Protein AF-A0A8C6E0X4-F1 (afdb_monomer)

Sequence (111 aa):
MEGGLLYLIPRPRTVICYICGREFGTLSLPIHEPKCLEKWKTENDRLPRAFRQPLPQKPQPLLAGQPNHAGPRQGQLMSCPNCSQTFAPDRLPVHQRSCKKNAPRISCLIP

pLDDT: mean 76.74, std 18.01, range [38.94, 96.69]

Radius of gyration: 24.63 Å; Cα contacts (8 Å, |Δi|>4): 72; chains: 1; bounding box: 59×48×53 Å

Mean predicted aligned error: 17.73 Å

InterPro domains:
  IPR026319 Zinc finger C2HC domain-containing protein 1A/B-like [PTHR13555] (12-54)
  IPR049899 Zinc finger, C2HC/C3H-type [PS52027] (13-42)
  IPR049899 Zinc finger, C2HC/C3H-type [PS52027] (76-105)

Secondary structure (DSSP, 8-state):
---------PPPPEEE-TTT--EEETTTHHHHHHHHHHHHHHHHHTS-GGGPPPPPPPPP---TT-----------PEEPTTT--EE-TTTHHHHHHH-------------

Organism: Moschus moschiferus (NCBI:txid68415)

Nearest PDB structures (foldseek):
  4w4u-assembly2_H  TM=6.397E-01  e=5.588E+00  Saccharomyces cerevisiae S288C
  4fjc-assembly1_D  TM=3.561E-01  e=3.251E+00  Saccharomyces cerevisiae S288C
  4zux-assembly1_Y  TM=3.158E-01  e=3.038E+00  Saccharomyces cerevisiae S288C
  3m99-assembly1_D  TM=3.074E-01  e=3.038E+00  Saccharomyces cerevisiae
  4zux-assembly2_i  TM=3.097E-01  e=4.262E+00  Saccharomyces cerevisiae S288C

Structure (mmCIF, N/CA/C/O backbone):
data_AF-A0A8C6E0X4-F1
#
_entry.id   AF-A0A8C6E0X4-F1
#
loop_
_atom_site.group_PDB
_atom_site.id
_atom_site.type_symbol
_atom_site.label_atom_id
_atom_site.label_alt_id
_atom_site.label_comp_id
_atom_site.label_asym_id
_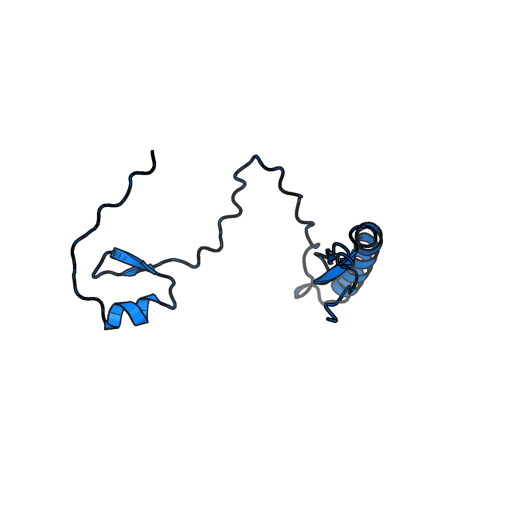atom_site.label_entity_id
_atom_site.label_seq_id
_atom_site.pdbx_PDB_ins_code
_atom_site.Cartn_x
_atom_site.Cartn_y
_atom_site.Cartn_z
_atom_site.occupancy
_atom_site.B_iso_or_equiv
_atom_site.auth_seq_id
_atom_site.auth_comp_id
_atom_site.auth_asym_id
_atom_site.auth_atom_id
_atom_site.pdbx_PDB_model_num
ATOM 1 N N . MET A 1 1 ? 24.722 28.116 -33.330 1.00 50.16 1 MET A N 1
ATOM 2 C CA . MET A 1 1 ? 23.465 27.516 -33.802 1.00 50.16 1 MET A CA 1
ATOM 3 C C . MET A 1 1 ? 23.306 26.223 -33.022 1.00 50.16 1 MET A C 1
ATOM 5 O O . MET A 1 1 ? 23.410 25.162 -33.600 1.00 50.16 1 MET A O 1
ATOM 9 N N . GLU A 1 2 ? 23.136 26.285 -31.697 1.00 48.91 2 GLU A N 1
ATOM 10 C CA . GLU A 1 2 ? 23.347 25.102 -30.842 1.00 48.91 2 GLU A CA 1
ATOM 11 C C . GLU A 1 2 ? 22.035 24.730 -30.137 1.00 48.91 2 GLU A C 1
ATOM 13 O O . GLU A 1 2 ? 21.804 25.051 -28.973 1.00 48.91 2 GLU A O 1
ATOM 18 N N . GLY A 1 3 ? 21.122 24.132 -30.906 1.00 52.09 3 GLY A N 1
ATOM 19 C CA . GLY A 1 3 ? 19.863 23.568 -30.421 1.00 52.09 3 GLY A CA 1
ATOM 20 C C . GLY A 1 3 ? 20.077 22.140 -29.924 1.00 52.09 3 GLY A C 1
ATOM 21 O O . GLY A 1 3 ? 20.607 21.300 -30.646 1.00 52.09 3 GLY A O 1
ATOM 22 N N . GLY A 1 4 ? 19.687 21.893 -28.674 1.00 59.50 4 GLY A N 1
ATOM 23 C CA . GLY A 1 4 ? 19.969 20.676 -27.925 1.00 59.50 4 GLY A CA 1
ATOM 24 C C . GLY A 1 4 ? 19.345 19.405 -28.496 1.00 59.50 4 GLY A C 1
ATOM 25 O O . GLY A 1 4 ? 18.153 19.340 -28.787 1.00 59.50 4 GLY A O 1
ATOM 26 N N . LEU A 1 5 ? 20.163 18.359 -28.546 1.00 62.38 5 LEU A N 1
ATOM 27 C CA . LEU A 1 5 ? 19.749 16.984 -28.799 1.00 62.38 5 LEU A CA 1
ATOM 28 C C . LEU A 1 5 ? 19.970 16.183 -27.513 1.00 62.38 5 LEU A C 1
ATOM 30 O O . LEU A 1 5 ? 20.853 15.337 -27.410 1.00 62.38 5 LEU A O 1
ATOM 34 N N . LEU A 1 6 ? 19.186 16.510 -26.482 1.00 64.50 6 LEU A N 1
ATOM 35 C CA . LEU A 1 6 ? 19.143 15.709 -25.263 1.00 64.50 6 LEU A CA 1
ATOM 36 C C . LEU A 1 6 ? 18.095 14.621 -25.501 1.00 64.50 6 LEU A C 1
ATOM 38 O O . LEU A 1 6 ? 16.893 14.869 -25.449 1.00 64.50 6 LEU A O 1
ATOM 42 N N . TYR A 1 7 ? 18.587 13.443 -25.866 1.00 64.25 7 TYR A N 1
ATOM 43 C CA . TYR A 1 7 ? 17.864 12.188 -26.045 1.00 64.25 7 TYR A CA 1
ATOM 44 C C . TYR A 1 7 ? 16.659 12.052 -25.089 1.00 64.25 7 TYR A C 1
ATOM 46 O O . TYR A 1 7 ? 16.813 12.001 -23.868 1.00 64.25 7 TYR A O 1
ATOM 54 N N . LEU A 1 8 ? 15.446 12.003 -25.653 1.00 71.38 8 LEU A N 1
ATOM 55 C CA . LEU A 1 8 ? 14.194 11.806 -24.920 1.00 71.38 8 LEU A CA 1
ATOM 56 C C . LEU A 1 8 ? 14.124 10.359 -24.411 1.00 71.38 8 LEU A C 1
ATOM 58 O O . LEU A 1 8 ? 13.498 9.511 -25.039 1.00 71.38 8 LEU A O 1
ATOM 62 N N . ILE A 1 9 ? 14.777 10.055 -23.288 1.00 76.69 9 ILE A N 1
ATOM 63 C CA . ILE A 1 9 ? 14.629 8.760 -22.611 1.00 76.69 9 ILE A CA 1
ATOM 64 C C . ILE A 1 9 ? 13.208 8.716 -22.042 1.00 76.69 9 ILE A C 1
ATOM 66 O O . ILE A 1 9 ? 12.910 9.472 -21.110 1.00 76.69 9 ILE A O 1
ATOM 70 N N . PRO A 1 10 ? 12.303 7.869 -22.565 1.00 75.69 10 PRO A N 1
ATOM 71 C CA . PRO A 1 10 ? 10.979 7.751 -21.987 1.00 75.69 10 PRO A CA 1
ATOM 72 C C . PRO A 1 10 ? 11.118 7.230 -20.557 1.00 75.69 10 PRO A C 1
ATOM 74 O O . PRO A 1 10 ? 11.770 6.215 -20.302 1.00 75.69 10 PRO A O 1
ATOM 77 N N . ARG A 1 11 ? 10.502 7.940 -19.609 1.00 76.69 11 ARG A N 1
ATOM 78 C CA . ARG A 1 11 ? 10.468 7.517 -18.208 1.00 76.69 11 ARG A CA 1
ATOM 79 C C . ARG A 1 11 ? 9.836 6.120 -18.135 1.00 76.69 11 ARG A C 1
ATOM 81 O O . ARG A 1 11 ? 8.774 5.917 -18.733 1.00 76.69 11 ARG A O 1
ATOM 88 N N . PRO A 1 12 ? 10.456 5.159 -17.428 1.00 77.75 12 PRO A N 1
ATOM 89 C CA . PRO A 1 12 ? 9.896 3.823 -17.299 1.00 77.75 12 PRO A CA 1
ATOM 90 C C . PRO A 1 12 ? 8.518 3.903 -16.644 1.00 77.75 12 PRO A C 1
ATOM 92 O O . PRO A 1 12 ? 8.293 4.695 -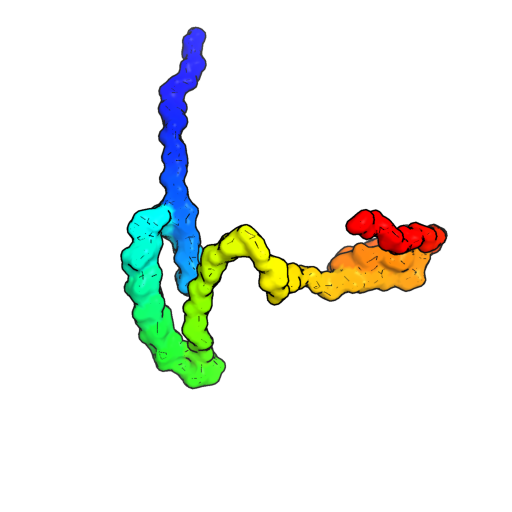15.727 1.00 77.75 12 PRO A O 1
ATOM 95 N N . ARG A 1 13 ? 7.582 3.085 -17.130 1.00 87.38 13 ARG A N 1
ATOM 96 C CA . ARG A 1 13 ? 6.229 3.020 -16.572 1.00 87.38 13 ARG A CA 1
ATOM 97 C C . ARG A 1 13 ? 6.307 2.466 -15.149 1.00 87.38 13 ARG A C 1
ATOM 99 O O . ARG A 1 13 ? 6.814 1.361 -14.939 1.00 87.38 13 ARG A O 1
ATOM 106 N N . THR A 1 14 ? 5.804 3.234 -14.190 1.00 93.00 14 THR A N 1
ATOM 107 C CA . THR A 1 14 ? 5.704 2.833 -12.785 1.00 93.00 14 THR A CA 1
ATOM 108 C C . THR A 1 14 ? 4.251 2.615 -12.379 1.00 93.00 14 THR A C 1
ATOM 110 O O . THR A 1 14 ? 3.316 3.117 -13.003 1.00 93.00 14 THR A O 1
ATOM 113 N N . VAL A 1 15 ? 4.070 1.803 -11.346 1.00 92.12 15 VAL A N 1
ATOM 114 C CA . VAL A 1 15 ? 2.796 1.424 -10.736 1.00 92.12 15 VAL A CA 1
ATOM 115 C C . VAL A 1 15 ? 2.950 1.445 -9.216 1.00 92.12 15 VAL A C 1
ATOM 117 O O . VAL A 1 15 ? 4.028 1.169 -8.686 1.00 92.12 15 VAL A O 1
ATOM 120 N N . ILE A 1 16 ? 1.876 1.782 -8.505 1.00 93.50 16 ILE A N 1
ATOM 121 C CA . ILE A 1 16 ? 1.874 1.875 -7.041 1.00 93.50 16 ILE A CA 1
ATOM 122 C C . ILE A 1 16 ? 1.456 0.536 -6.435 1.00 93.50 16 ILE A C 1
ATOM 124 O O . ILE A 1 16 ? 0.434 -0.035 -6.812 1.00 93.50 16 ILE A O 1
ATOM 128 N N . CYS A 1 17 ? 2.213 0.050 -5.453 1.00 94.06 17 CYS A N 1
ATOM 129 C CA . CYS A 1 17 ? 1.800 -1.086 -4.639 1.00 94.06 17 CYS A CA 1
ATOM 130 C C . CYS A 1 17 ? 0.609 -0.698 -3.756 1.00 94.06 17 CYS A C 1
ATOM 132 O O . CYS A 1 17 ? 0.731 0.158 -2.883 1.00 94.06 17 CYS A O 1
ATOM 134 N N . TYR A 1 18 ? -0.526 -1.373 -3.930 1.00 93.44 18 TYR A N 1
ATOM 135 C CA . TYR A 1 18 ? -1.757 -1.093 -3.181 1.00 93.44 18 TYR A CA 1
ATOM 136 C C . TYR A 1 18 ? -1.670 -1.428 -1.677 1.00 93.44 18 TYR A C 1
ATOM 138 O O . TYR A 1 18 ? -2.537 -1.023 -0.911 1.00 93.44 18 TYR A O 1
ATOM 146 N N . ILE A 1 19 ? -0.635 -2.166 -1.252 1.00 94.75 19 ILE A N 1
ATOM 147 C CA . ILE A 1 19 ? -0.422 -2.572 0.146 1.00 94.75 19 ILE A CA 1
ATOM 148 C C . ILE A 1 19 ? 0.418 -1.533 0.901 1.00 94.75 19 ILE A C 1
ATOM 150 O O . ILE A 1 19 ? 0.095 -1.191 2.033 1.00 94.75 19 ILE A O 1
ATOM 154 N N . CYS A 1 20 ? 1.511 -1.047 0.295 1.00 93.38 20 CYS A N 1
ATOM 155 C CA . CYS A 1 20 ? 2.474 -0.163 0.970 1.00 93.38 20 CYS A CA 1
ATOM 156 C C . CYS A 1 20 ? 2.619 1.238 0.359 1.00 93.38 20 CYS A C 1
ATOM 158 O O . CYS A 1 20 ? 3.401 2.032 0.872 1.00 93.38 20 CYS A O 1
ATOM 160 N N . GLY A 1 21 ? 1.925 1.541 -0.740 1.00 93.12 21 GLY A N 1
ATOM 161 C CA . GLY A 1 21 ? 1.922 2.865 -1.371 1.00 93.12 21 GLY A CA 1
ATOM 162 C C . GLY A 1 21 ? 3.211 3.252 -2.103 1.00 93.12 21 GLY A C 1
ATOM 163 O O . GLY A 1 21 ? 3.325 4.387 -2.553 1.00 93.12 21 GLY A O 1
ATOM 164 N N . ARG A 1 22 ? 4.186 2.342 -2.237 1.00 94.75 22 ARG A N 1
ATOM 165 C CA . ARG A 1 22 ? 5.459 2.610 -2.931 1.00 94.75 22 ARG A CA 1
ATOM 166 C C . ARG A 1 22 ? 5.372 2.373 -4.440 1.00 94.75 22 ARG A C 1
ATOM 168 O O . ARG A 1 22 ? 4.626 1.503 -4.890 1.00 94.75 22 ARG A O 1
ATOM 175 N N . GLU A 1 23 ? 6.178 3.120 -5.191 1.00 94.69 23 GLU A N 1
ATOM 176 C CA . GLU A 1 23 ? 6.333 3.003 -6.645 1.00 94.69 23 GLU A CA 1
ATOM 177 C C . GLU A 1 23 ? 7.260 1.849 -7.034 1.00 94.69 23 GLU A C 1
ATOM 179 O O . GLU A 1 23 ? 8.369 1.713 -6.517 1.00 94.69 23 GLU A O 1
ATOM 184 N N . PHE A 1 24 ? 6.815 1.043 -7.995 1.00 94.38 24 PHE A N 1
ATOM 185 C CA . PHE A 1 24 ? 7.583 -0.041 -8.600 1.00 94.38 24 PHE A CA 1
ATOM 186 C C . PHE A 1 24 ? 7.446 0.002 -10.119 1.00 94.38 24 PHE A C 1
ATOM 188 O O . PHE A 1 24 ? 6.475 0.529 -10.658 1.00 94.38 24 PHE A O 1
ATOM 195 N N . GLY A 1 25 ? 8.411 -0.578 -10.829 1.00 94.06 25 GLY A N 1
ATOM 196 C CA . GLY A 1 25 ? 8.254 -0.832 -12.258 1.00 94.06 25 GLY A CA 1
ATOM 197 C C . GLY A 1 25 ? 7.178 -1.891 -12.494 1.00 94.06 25 GLY A C 1
ATOM 198 O O . GLY A 1 25 ? 6.969 -2.773 -11.659 1.00 94.06 25 GLY A O 1
ATOM 199 N N . THR A 1 26 ? 6.520 -1.851 -13.653 1.00 92.00 26 THR A N 1
ATOM 200 C CA . THR A 1 26 ? 5.447 -2.807 -13.993 1.00 92.00 26 THR A CA 1
ATOM 201 C C . THR A 1 26 ? 5.890 -4.272 -13.874 1.00 92.00 26 THR A C 1
ATOM 203 O O . THR A 1 26 ? 5.096 -5.116 -13.476 1.00 92.00 26 THR A O 1
ATOM 206 N N . LEU A 1 27 ? 7.165 -4.568 -14.154 1.00 92.12 27 LEU A N 1
ATOM 207 C CA . LEU A 1 27 ? 7.736 -5.916 -14.044 1.00 92.12 27 LEU A CA 1
ATOM 208 C C . LEU A 1 27 ? 8.159 -6.296 -12.618 1.00 92.12 27 LEU A C 1
ATOM 210 O O . LEU A 1 27 ? 8.167 -7.476 -12.281 1.00 92.12 27 LEU A O 1
ATOM 214 N N . SER A 1 28 ? 8.511 -5.324 -11.770 1.00 95.00 28 SER A N 1
ATOM 215 C CA . SER A 1 28 ? 8.946 -5.604 -10.397 1.00 95.00 28 SER A CA 1
ATOM 216 C C . SER A 1 28 ? 7.786 -5.667 -9.406 1.00 95.00 28 SER A C 1
ATOM 218 O O . SER A 1 28 ? 7.891 -6.368 -8.399 1.00 95.00 28 SER A O 1
ATOM 220 N N . LEU A 1 29 ? 6.659 -5.011 -9.701 1.00 95.19 29 LEU A N 1
ATOM 221 C CA . LEU A 1 29 ? 5.454 -5.076 -8.877 1.00 95.19 29 LEU A CA 1
ATOM 222 C C . LEU A 1 29 ? 4.949 -6.513 -8.604 1.00 95.19 29 LEU A C 1
ATOM 224 O O . LEU A 1 29 ? 4.764 -6.82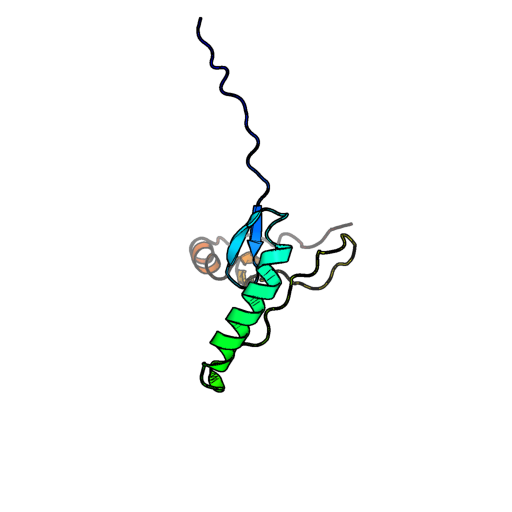0 -7.426 1.00 95.19 29 LEU A O 1
ATOM 228 N N . PRO A 1 30 ? 4.784 -7.421 -9.591 1.00 93.75 30 PRO A N 1
ATOM 229 C CA . PRO A 1 30 ? 4.267 -8.773 -9.329 1.00 93.75 30 PRO A CA 1
ATOM 230 C C . PRO A 1 30 ? 5.183 -9.618 -8.431 1.00 93.75 30 PRO A C 1
ATOM 232 O O . PRO A 1 30 ? 4.715 -10.530 -7.756 1.00 93.75 30 PRO A O 1
ATOM 235 N N . ILE A 1 31 ? 6.481 -9.303 -8.391 1.00 96.19 31 ILE A N 1
ATOM 236 C CA . ILE A 1 31 ? 7.456 -9.949 -7.499 1.00 96.19 31 ILE A CA 1
ATOM 237 C C . ILE A 1 31 ? 7.404 -9.303 -6.105 1.00 96.19 31 ILE A C 1
ATOM 239 O O . ILE A 1 31 ? 7.567 -9.966 -5.081 1.00 96.19 31 ILE A O 1
ATOM 243 N N . HIS A 1 32 ? 7.155 -7.995 -6.052 1.00 96.69 32 HIS A N 1
ATOM 244 C CA . HIS A 1 32 ? 7.051 -7.233 -4.816 1.00 96.69 32 HIS A CA 1
ATOM 245 C C . HIS A 1 32 ? 5.776 -7.545 -4.016 1.00 96.69 32 HIS A C 1
ATOM 247 O O . HIS A 1 32 ? 5.861 -7.757 -2.806 1.00 96.69 32 HIS A O 1
ATOM 253 N N . GLU A 1 33 ? 4.606 -7.559 -4.661 1.00 95.19 33 GLU A N 1
ATOM 254 C CA . GLU A 1 33 ? 3.287 -7.714 -4.027 1.00 95.19 33 G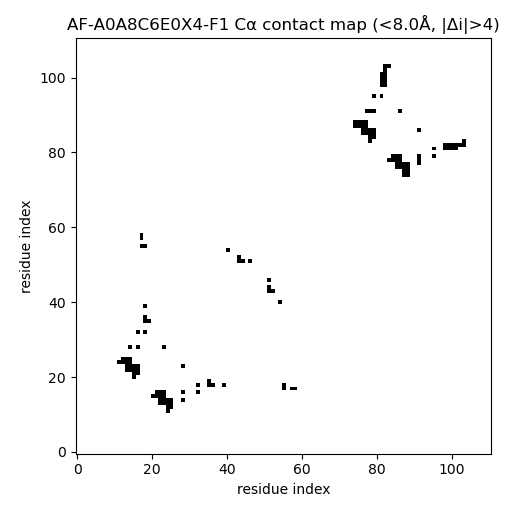LU A CA 1
ATOM 255 C C . GLU A 1 33 ? 3.183 -8.896 -3.044 1.00 95.19 33 GLU A C 1
ATOM 257 O O . GLU A 1 33 ? 2.798 -8.651 -1.896 1.00 95.19 33 GLU A O 1
ATOM 262 N N . PRO A 1 34 ? 3.549 -10.146 -3.402 1.00 95.81 34 PRO A N 1
ATOM 263 C CA . PRO A 1 34 ? 3.425 -11.276 -2.479 1.00 95.81 34 PRO A CA 1
ATOM 264 C C . PRO A 1 34 ? 4.311 -11.106 -1.238 1.00 95.81 34 PRO A C 1
ATOM 266 O O . PRO A 1 34 ? 3.851 -11.307 -0.113 1.00 95.81 34 PRO A O 1
ATOM 269 N N . LYS A 1 35 ? 5.554 -10.640 -1.421 1.00 96.25 35 LYS A N 1
ATOM 270 C CA . LYS A 1 35 ? 6.492 -10.381 -0.319 1.00 96.25 35 LYS A CA 1
ATOM 271 C C . LYS A 1 35 ? 6.024 -9.227 0.571 1.00 96.25 35 LYS A C 1
ATOM 273 O O . LYS A 1 35 ? 6.181 -9.265 1.790 1.00 96.25 35 LYS A O 1
ATOM 278 N N . CYS A 1 36 ? 5.429 -8.197 -0.026 1.00 96.50 36 CYS A N 1
ATOM 279 C CA . CYS A 1 36 ? 4.847 -7.082 0.712 1.00 96.50 36 CYS A CA 1
ATOM 280 C C . CYS A 1 36 ? 3.648 -7.528 1.555 1.00 96.50 36 CYS A C 1
ATOM 282 O O . CYS A 1 36 ? 3.513 -7.097 2.699 1.00 96.50 36 CYS A O 1
ATOM 284 N N . LEU A 1 37 ? 2.799 -8.402 1.010 1.00 95.94 37 LEU A N 1
ATOM 285 C CA . LEU A 1 37 ? 1.624 -8.923 1.700 1.00 95.94 37 LEU A CA 1
ATOM 286 C C . LEU A 1 37 ? 2.002 -9.774 2.915 1.00 95.94 37 LEU A C 1
ATOM 288 O O . LEU A 1 37 ? 1.379 -9.648 3.965 1.00 95.94 37 LEU A O 1
ATOM 292 N N . GLU A 1 38 ? 3.025 -10.618 2.795 1.00 96.44 38 GLU A N 1
ATOM 293 C CA . GLU A 1 38 ? 3.528 -11.430 3.908 1.00 96.44 38 GLU A CA 1
ATOM 294 C C . GLU A 1 38 ? 4.059 -10.562 5.057 1.00 96.44 38 GLU A C 1
ATOM 296 O O . GLU A 1 38 ? 3.675 -10.751 6.218 1.00 96.44 38 GLU A O 1
ATOM 301 N N . LYS A 1 39 ? 4.870 -9.545 4.729 1.00 96.69 39 LYS A N 1
ATOM 302 C CA . LYS A 1 39 ? 5.351 -8.567 5.714 1.00 96.69 39 LYS A CA 1
ATOM 303 C C . LYS A 1 39 ? 4.185 -7.854 6.397 1.00 96.69 39 LYS A C 1
ATOM 305 O O . LYS A 1 39 ? 4.144 -7.799 7.623 1.00 96.69 39 LYS A O 1
ATOM 310 N N . TRP A 1 40 ? 3.227 -7.362 5.612 1.00 96.69 40 TRP A N 1
ATOM 311 C CA . TRP A 1 40 ? 2.044 -6.681 6.131 1.00 96.69 40 TRP A CA 1
ATOM 312 C C . TRP A 1 40 ? 1.244 -7.580 7.083 1.00 96.69 40 TRP A C 1
ATOM 314 O O . TRP A 1 40 ? 0.883 -7.137 8.166 1.00 96.69 40 TRP A O 1
ATOM 324 N N . LYS A 1 41 ? 1.022 -8.860 6.740 1.00 95.38 41 LYS A N 1
ATOM 325 C CA . LYS A 1 41 ? 0.304 -9.814 7.608 1.00 95.38 41 LYS A CA 1
ATOM 326 C C . LYS A 1 41 ? 1.010 -9.998 8.947 1.00 95.38 41 LYS A C 1
ATOM 328 O O . LYS A 1 41 ? 0.352 -10.016 9.982 1.00 95.38 41 LYS A O 1
ATOM 333 N N . THR A 1 42 ? 2.336 -10.102 8.920 1.00 96.19 42 THR A N 1
ATOM 334 C CA . THR A 1 42 ? 3.159 -10.251 10.126 1.00 96.19 42 THR A CA 1
ATOM 335 C C . THR A 1 42 ? 3.070 -9.012 11.015 1.00 96.19 42 THR A C 1
ATOM 337 O O . THR A 1 42 ? 2.895 -9.125 12.224 1.00 96.19 42 THR A O 1
ATOM 340 N N . GLU A 1 43 ? 3.161 -7.818 10.428 1.00 95.19 43 GLU A N 1
ATOM 341 C CA . GLU A 1 43 ? 3.006 -6.557 11.163 1.00 95.19 43 GLU A CA 1
ATOM 342 C C . GLU A 1 43 ? 1.590 -6.396 11.718 1.00 95.19 43 GLU A C 1
ATOM 344 O O . GLU A 1 43 ? 1.425 -5.988 12.863 1.00 95.19 43 GLU A O 1
ATOM 349 N N . ASN A 1 44 ? 0.578 -6.790 10.948 1.00 95.56 44 ASN A N 1
ATOM 350 C CA . ASN A 1 44 ? -0.815 -6.737 11.359 1.00 95.56 44 ASN A CA 1
ATOM 351 C C . ASN A 1 44 ? -1.125 -7.707 12.508 1.00 95.56 44 ASN A C 1
ATOM 353 O O . ASN A 1 44 ? -1.850 -7.346 13.425 1.00 95.56 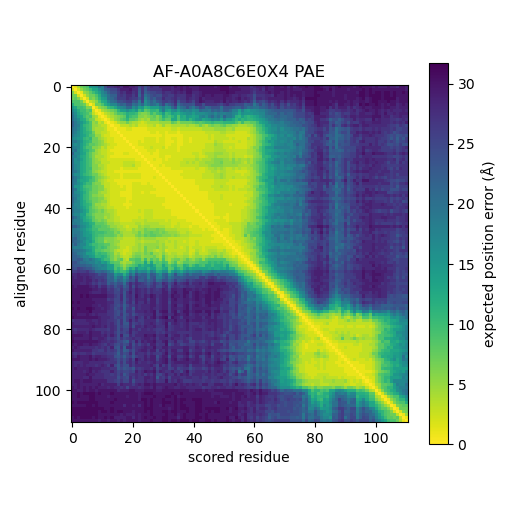44 ASN A O 1
ATOM 357 N N . ASP A 1 45 ? -0.566 -8.921 12.511 1.00 94.88 45 ASP A N 1
ATOM 358 C CA . ASP A 1 45 ? -0.772 -9.870 13.615 1.00 94.88 45 ASP A CA 1
ATOM 359 C C . ASP A 1 45 ? -0.098 -9.411 14.918 1.00 94.88 45 ASP A C 1
ATOM 361 O O . ASP A 1 45 ? -0.622 -9.645 16.009 1.00 94.88 45 ASP A O 1
ATOM 365 N N . ARG A 1 46 ? 1.005 -8.660 14.818 1.00 95.19 46 ARG A N 1
ATOM 366 C CA . ARG A 1 46 ? 1.660 -8.038 15.979 1.00 95.19 46 ARG A CA 1
ATOM 367 C C . ARG A 1 46 ? 0.824 -6.930 16.624 1.00 95.19 46 ARG A C 1
ATOM 369 O O . ARG A 1 46 ? 1.092 -6.577 17.771 1.00 95.19 46 ARG A O 1
ATOM 376 N N . LEU A 1 47 ? -0.180 -6.385 15.932 1.00 92.81 47 LEU A N 1
ATOM 377 C CA . LEU A 1 47 ? -1.096 -5.409 16.518 1.00 92.81 47 LEU A CA 1
ATOM 378 C C . LEU A 1 47 ? -2.084 -6.096 17.481 1.00 92.81 47 LEU A C 1
ATOM 380 O O . LEU A 1 47 ? -2.521 -7.230 17.229 1.00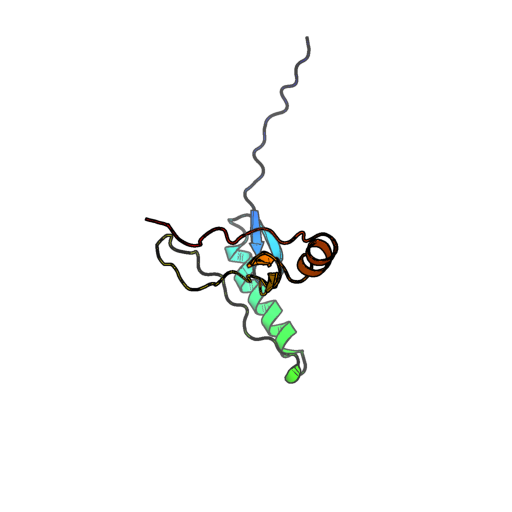 92.81 47 LEU A O 1
ATOM 384 N N . PRO A 1 48 ? -2.510 -5.413 18.565 1.00 95.12 48 PRO A N 1
ATOM 385 C CA . PRO A 1 48 ? -3.601 -5.904 19.399 1.00 95.12 48 PRO A CA 1
ATOM 386 C C . PRO A 1 48 ? -4.846 -6.143 18.544 1.00 95.12 48 PRO A C 1
ATOM 388 O O . PRO A 1 48 ? -5.088 -5.404 17.591 1.00 95.12 48 PRO A O 1
ATOM 391 N N . ARG A 1 49 ? -5.662 -7.148 18.893 1.00 88.75 49 ARG A N 1
ATOM 392 C CA . ARG A 1 49 ? -6.817 -7.590 18.081 1.00 88.75 49 ARG A CA 1
ATOM 393 C C . ARG A 1 49 ? -7.720 -6.441 17.613 1.00 88.75 49 ARG A C 1
ATOM 395 O O . ARG A 1 49 ? -8.175 -6.472 16.479 1.00 88.75 49 ARG A O 1
ATOM 402 N N . ALA A 1 50 ? -7.916 -5.428 18.458 1.00 93.50 50 ALA A N 1
ATOM 403 C CA . ALA A 1 50 ? -8.731 -4.248 18.163 1.00 93.50 50 ALA A CA 1
ATOM 404 C C . ALA A 1 50 ? -8.163 -3.331 17.059 1.00 93.50 50 ALA A C 1
ATOM 406 O O . ALA A 1 50 ? -8.915 -2.582 16.448 1.00 93.50 50 ALA A O 1
ATOM 407 N N . PHE A 1 51 ? -6.856 -3.385 16.800 1.00 92.62 51 PHE A N 1
ATOM 408 C CA . PHE A 1 51 ? -6.166 -2.554 15.807 1.00 92.62 51 PHE A CA 1
ATOM 409 C C . PHE A 1 51 ? -5.763 -3.328 14.550 1.00 92.62 51 PHE A C 1
ATOM 411 O O . PHE A 1 51 ? -5.200 -2.741 13.626 1.00 92.62 51 PHE A O 1
ATOM 418 N N . ARG A 1 52 ? -6.037 -4.637 14.494 1.00 94.25 52 ARG A N 1
ATOM 419 C CA . ARG A 1 52 ? -5.751 -5.443 13.307 1.00 94.25 52 ARG A CA 1
ATOM 420 C C . ARG A 1 52 ? -6.657 -5.007 12.164 1.00 94.25 52 ARG A C 1
ATOM 422 O O . ARG A 1 52 ? -7.875 -4.943 12.301 1.00 94.25 52 ARG A O 1
ATOM 429 N N . GLN A 1 53 ? -6.053 -4.741 11.021 1.00 91.56 53 GLN A N 1
ATOM 430 C CA . GLN A 1 53 ? -6.734 -4.392 9.789 1.00 91.56 53 GLN A CA 1
ATOM 431 C C . GLN A 1 53 ? -7.160 -5.653 9.018 1.00 91.56 53 GLN A C 1
ATOM 433 O O . GLN A 1 53 ? -6.501 -6.696 9.115 1.00 91.56 53 GLN A O 1
ATOM 438 N N . PRO A 1 54 ? -8.257 -5.582 8.242 1.00 89.19 54 PRO A N 1
ATOM 439 C CA . PRO A 1 54 ? -8.619 -6.635 7.302 1.00 89.19 54 PRO A CA 1
ATOM 440 C C . PRO A 1 54 ? -7.592 -6.731 6.168 1.00 89.19 54 PRO A C 1
ATOM 442 O O . PRO A 1 54 ? -6.845 -5.787 5.906 1.00 89.19 54 PRO A O 1
ATOM 445 N N . LEU A 1 55 ? -7.565 -7.878 5.485 1.00 87.25 55 LEU A N 1
ATOM 446 C CA . LEU A 1 55 ? -6.629 -8.120 4.390 1.00 87.25 55 LEU A CA 1
ATOM 447 C C . LEU A 1 55 ? -6.755 -7.025 3.305 1.00 87.25 55 LEU A C 1
ATOM 449 O O . LEU A 1 55 ? -7.879 -6.732 2.884 1.00 87.25 55 LEU A O 1
ATOM 453 N N . PRO A 1 56 ? -5.639 -6.453 2.811 1.00 87.44 56 PRO A N 1
ATOM 454 C CA . PRO A 1 56 ? -5.672 -5.463 1.747 1.00 87.44 56 PRO A CA 1
ATOM 455 C C . PRO A 1 56 ? -6.287 -6.075 0.490 1.00 87.44 56 PRO A C 1
ATOM 457 O O . PRO A 1 56 ? -5.815 -7.103 -0.005 1.00 87.44 56 PRO A O 1
ATOM 460 N N . GLN A 1 57 ? -7.330 -5.441 -0.040 1.00 83.25 57 GLN A N 1
ATOM 461 C CA . GLN A 1 57 ? -7.980 -5.901 -1.262 1.00 83.25 57 GLN A CA 1
ATOM 462 C C . GLN A 1 57 ? -7.228 -5.384 -2.485 1.00 83.25 57 GLN A C 1
ATOM 464 O O . GLN A 1 57 ? -6.997 -4.181 -2.615 1.00 83.25 57 GLN A O 1
ATOM 469 N N . LYS A 1 58 ? -6.853 -6.295 -3.390 1.00 78.69 58 LYS A N 1
ATOM 470 C CA . LYS A 1 58 ? -6.257 -5.910 -4.670 1.00 78.69 58 LYS A CA 1
ATOM 471 C C . LYS A 1 58 ? -7.341 -5.237 -5.517 1.00 78.69 58 LYS A C 1
ATOM 473 O O . LYS A 1 58 ? -8.382 -5.861 -5.735 1.00 78.69 58 LYS A O 1
ATOM 478 N N . PRO A 1 59 ? -7.134 -3.997 -5.994 1.00 74.75 59 PRO A N 1
ATOM 479 C CA . PRO A 1 59 ? -8.073 -3.379 -6.914 1.00 74.75 59 PRO A CA 1
ATOM 480 C C . PRO A 1 59 ? -8.145 -4.251 -8.166 1.00 74.75 59 PRO A C 1
ATOM 482 O O . PRO A 1 59 ? -7.131 -4.510 -8.817 1.00 74.75 59 PRO A O 1
ATOM 485 N N . GLN A 1 60 ? -9.337 -4.760 -8.461 1.00 70.25 60 GLN A N 1
ATOM 486 C CA . GLN A 1 60 ? -9.556 -5.514 -9.684 1.00 70.25 60 GLN A CA 1
ATOM 487 C C . GLN A 1 60 ? -9.327 -4.559 -10.863 1.00 70.25 60 GLN A C 1
ATOM 489 O O . GLN A 1 60 ? -9.822 -3.427 -10.815 1.00 70.25 60 GLN A O 1
ATOM 494 N N . PRO A 1 61 ? -8.567 -4.956 -11.900 1.00 62.25 61 PRO A N 1
ATOM 495 C CA . PRO A 1 61 ? -8.501 -4.169 -13.119 1.00 62.25 61 PRO A CA 1
ATOM 496 C C . PRO A 1 61 ? -9.929 -4.062 -13.645 1.00 62.25 61 PRO A C 1
ATOM 498 O O . PRO A 1 61 ? -10.554 -5.075 -13.959 1.00 62.25 61 PRO A O 1
ATOM 501 N N . LEU A 1 62 ? -10.470 -2.844 -13.648 1.00 54.31 62 LEU A N 1
ATOM 502 C CA . LEU A 1 62 ? -11.815 -2.589 -14.135 1.00 54.31 62 LEU A CA 1
ATOM 503 C C . LEU A 1 62 ? -11.850 -3.026 -15.601 1.00 54.31 62 LEU A C 1
ATOM 505 O O . LEU A 1 62 ? -11.294 -2.345 -16.463 1.00 54.31 62 LEU A O 1
ATOM 509 N N . LEU A 1 63 ? -12.478 -4.170 -15.886 1.00 49.66 63 LEU A N 1
ATOM 510 C CA . LEU A 1 63 ? -12.933 -4.458 -17.237 1.00 49.66 63 LEU A CA 1
ATOM 511 C C . LEU A 1 63 ? -13.856 -3.295 -17.611 1.00 49.66 63 LEU A C 1
ATOM 513 O O . LEU A 1 63 ? -14.879 -3.068 -16.961 1.00 49.66 63 LEU A O 1
ATOM 517 N N . ALA A 1 64 ? -13.450 -2.515 -18.610 1.00 53.31 64 ALA A N 1
ATOM 518 C CA . ALA A 1 64 ? -14.251 -1.436 -19.157 1.00 53.31 64 ALA A CA 1
ATOM 519 C C . ALA A 1 64 ? -15.560 -2.037 -19.695 1.00 53.31 64 ALA A C 1
ATOM 521 O O . ALA A 1 64 ? -15.571 -2.630 -20.768 1.00 53.31 64 ALA A O 1
ATOM 522 N N . GLY A 1 65 ? -16.642 -1.957 -18.917 1.00 50.28 65 GLY A N 1
ATOM 523 C CA . GLY A 1 65 ? -17.922 -2.531 -19.335 1.00 50.28 65 GLY A CA 1
ATOM 524 C C . GLY A 1 65 ? -18.968 -2.810 -18.260 1.00 50.28 65 GLY A C 1
ATOM 525 O O . GLY A 1 65 ? -20.027 -3.318 -18.607 1.00 50.28 65 GLY A O 1
ATOM 526 N N . GLN A 1 66 ? -18.743 -2.491 -16.982 1.00 46.69 66 GLN A N 1
ATOM 527 C CA . GLN A 1 66 ? -19.809 -2.580 -15.978 1.00 46.69 66 GLN A CA 1
ATOM 528 C C . GLN A 1 66 ? -19.814 -1.345 -15.071 1.00 46.69 66 GLN A C 1
ATOM 530 O O . GLN A 1 66 ? -18.771 -1.033 -14.487 1.00 46.69 66 GLN A O 1
ATOM 535 N N . PRO A 1 67 ? -20.962 -0.656 -14.898 1.00 50.00 67 PRO A N 1
ATOM 536 C CA . PRO A 1 67 ? -21.124 0.366 -13.876 1.00 50.00 67 PRO A CA 1
ATOM 537 C C . PRO A 1 67 ? -21.260 -0.341 -12.525 1.00 50.00 67 PRO A C 1
ATOM 539 O O . PRO A 1 67 ? -22.333 -0.426 -11.935 1.00 50.00 67 PRO A O 1
ATOM 542 N N . ASN A 1 68 ? -20.159 -0.909 -12.039 1.00 52.19 68 ASN A N 1
ATOM 543 C CA . ASN A 1 68 ? -20.087 -1.340 -10.659 1.00 52.19 68 ASN A CA 1
ATOM 544 C C . ASN A 1 68 ? -20.080 -0.075 -9.808 1.00 52.19 68 ASN A C 1
ATOM 546 O O . ASN A 1 68 ? -19.219 0.787 -9.980 1.00 52.19 68 ASN A O 1
ATOM 550 N N . HIS A 1 69 ? -21.081 0.025 -8.936 1.00 53.22 69 HIS A N 1
ATOM 551 C CA . HIS A 1 69 ? -21.296 1.042 -7.912 1.00 53.22 69 HIS A CA 1
ATOM 552 C C . HIS A 1 69 ? -20.075 1.188 -6.970 1.00 53.22 69 HIS A C 1
ATOM 554 O O . HIS A 1 69 ? -20.137 0.927 -5.775 1.00 53.22 69 HIS A O 1
ATOM 560 N N . ALA A 1 70 ? -18.950 1.677 -7.480 1.00 49.31 70 ALA A N 1
ATOM 561 C CA . ALA A 1 70 ? -18.088 2.573 -6.739 1.00 49.31 70 ALA A CA 1
ATOM 562 C C . ALA A 1 70 ? -18.694 3.958 -6.953 1.00 49.31 70 ALA A C 1
ATOM 564 O O . ALA A 1 70 ? -18.257 4.727 -7.810 1.00 49.31 70 ALA A O 1
ATOM 565 N N . GLY A 1 71 ? -19.780 4.231 -6.221 1.00 45.53 71 GLY A N 1
ATOM 566 C CA . GLY A 1 71 ? -20.312 5.581 -6.142 1.00 45.53 71 GLY A CA 1
ATOM 567 C C . GLY A 1 71 ? -19.141 6.516 -5.835 1.00 45.53 71 GLY A C 1
ATOM 568 O O . GLY A 1 71 ? -18.304 6.170 -4.988 1.00 45.53 71 GLY A O 1
ATOM 569 N N . PRO A 1 72 ? -19.020 7.668 -6.513 1.00 45.81 72 PRO A N 1
ATOM 570 C CA . PRO A 1 72 ? -18.012 8.630 -6.117 1.00 45.81 72 PRO A CA 1
ATOM 571 C C . PRO A 1 72 ? -18.257 8.898 -4.629 1.00 45.81 72 PRO A C 1
ATOM 573 O O . PRO A 1 72 ? -19.411 8.900 -4.189 1.00 45.81 72 PRO A O 1
ATOM 576 N N . ARG A 1 73 ? -17.221 9.161 -3.828 1.00 54.72 73 ARG A N 1
ATOM 577 C CA . ARG A 1 73 ? -17.447 9.949 -2.609 1.00 54.72 73 ARG A CA 1
ATOM 578 C C . ARG A 1 73 ? -17.895 11.332 -3.088 1.00 54.72 73 ARG A C 1
ATOM 580 O O . ARG A 1 73 ? -17.117 12.279 -3.084 1.00 54.72 73 ARG A O 1
ATOM 587 N N . GLN A 1 74 ? -19.127 11.436 -3.587 1.00 52.88 74 GLN A N 1
ATOM 588 C CA . GLN A 1 74 ? -19.830 12.684 -3.755 1.00 52.88 74 GLN A CA 1
ATOM 589 C C . GLN A 1 74 ? -20.078 13.102 -2.322 1.00 52.88 74 GLN A C 1
ATOM 591 O O . GLN A 1 74 ? -21.035 12.662 -1.688 1.00 52.88 74 GLN A O 1
ATOM 596 N N . GLY A 1 75 ? -19.106 13.830 -1.765 1.00 58.75 75 GLY A N 1
ATOM 597 C CA . GLY A 1 75 ? -19.277 14.499 -0.490 1.00 58.75 75 GLY A CA 1
ATOM 598 C C . GLY A 1 75 ? -20.641 15.162 -0.536 1.00 58.75 75 GLY A C 1
ATOM 599 O O . GLY A 1 75 ? -20.925 15.856 -1.509 1.00 58.75 75 GLY A O 1
ATOM 600 N N . GLN A 1 76 ? -21.484 14.819 0.437 1.00 64.25 76 GLN A N 1
ATOM 601 C CA . GLN A 1 76 ? -22.909 15.117 0.477 1.00 64.25 76 GLN A CA 1
ATOM 602 C C . GL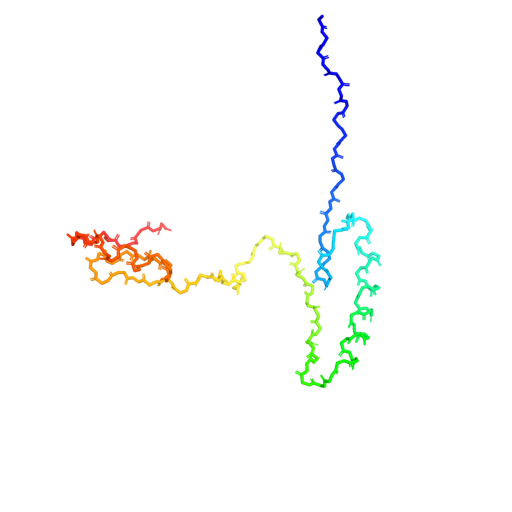N A 1 76 ? -23.172 16.530 -0.042 1.00 64.25 76 GLN A C 1
ATOM 604 O O . GLN A 1 76 ? -22.889 17.513 0.643 1.00 64.25 76 GLN A O 1
ATOM 609 N N . LEU A 1 77 ? -23.606 16.629 -1.299 1.00 77.62 77 LEU A N 1
ATOM 610 C CA . LEU A 1 77 ? -23.815 17.926 -1.905 1.00 77.62 77 LEU A CA 1
ATOM 611 C C . LEU A 1 77 ? -25.132 18.472 -1.361 1.00 77.62 77 LEU A C 1
ATOM 613 O O . LEU A 1 77 ? -26.168 17.817 -1.442 1.00 77.62 77 LEU A O 1
ATOM 617 N N . MET A 1 78 ? -25.079 19.664 -0.791 1.00 74.75 78 MET A N 1
A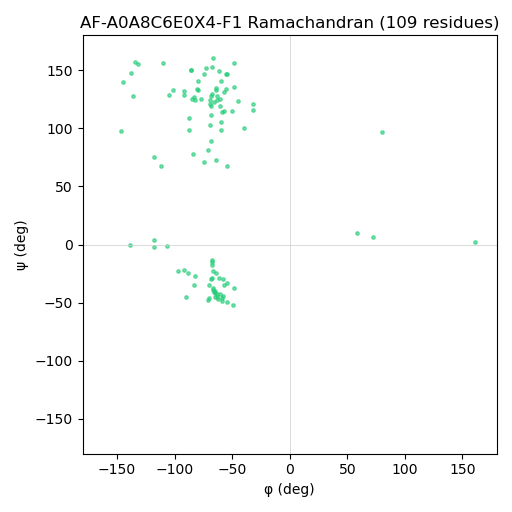TOM 618 C CA . MET A 1 78 ? -26.216 20.311 -0.155 1.00 74.75 78 MET A CA 1
ATOM 619 C C . MET A 1 78 ? -26.782 21.359 -1.118 1.00 74.75 78 MET A C 1
ATOM 621 O O . MET A 1 78 ? -26.035 22.144 -1.709 1.00 74.75 78 MET A O 1
ATOM 625 N N . SER A 1 79 ? -28.101 21.373 -1.295 1.00 79.94 79 SER A N 1
ATOM 626 C CA . SER A 1 79 ? -28.803 22.374 -2.101 1.00 79.94 79 SER A CA 1
ATOM 627 C C . SER A 1 79 ? -29.001 23.668 -1.314 1.00 79.94 79 SER A C 1
ATOM 629 O O . SER A 1 79 ? -29.447 23.649 -0.167 1.00 79.94 79 SER A O 1
ATOM 631 N N . CYS A 1 80 ? -28.711 24.810 -1.932 1.00 82.62 80 CYS A N 1
ATOM 632 C CA . CYS A 1 80 ? -28.995 26.112 -1.341 1.00 82.62 80 CYS A CA 1
ATOM 633 C C . CYS A 1 80 ? -30.515 26.361 -1.271 1.00 82.62 80 CYS A C 1
ATOM 635 O O . CYS A 1 80 ? -31.170 26.301 -2.312 1.00 82.62 80 CYS A O 1
ATOM 637 N N . PRO A 1 81 ? -31.088 26.732 -0.108 1.00 78.00 81 PRO A N 1
ATOM 638 C CA . PRO A 1 81 ? -32.529 26.981 0.024 1.00 78.00 81 PRO A CA 1
ATOM 639 C C . PRO A 1 81 ? -33.019 28.220 -0.750 1.00 78.00 81 PRO A C 1
ATOM 641 O O . PRO A 1 81 ? -34.215 28.377 -0.960 1.00 78.00 81 PRO A O 1
ATOM 644 N N . ASN A 1 82 ? -32.110 29.102 -1.186 1.00 77.75 82 ASN A N 1
ATOM 645 C CA . ASN A 1 82 ? -32.452 30.361 -1.858 1.00 77.75 82 ASN A CA 1
ATOM 646 C C . ASN A 1 82 ? -32.393 30.298 -3.397 1.00 77.75 82 ASN A C 1
ATOM 648 O O . ASN A 1 82 ? -33.003 31.138 -4.055 1.00 77.75 82 ASN A O 1
ATOM 652 N N . CYS A 1 83 ? -31.636 29.357 -3.976 1.00 83.06 83 CYS A N 1
ATOM 653 C CA . CYS A 1 83 ? -31.431 29.252 -5.432 1.00 83.06 83 CYS A CA 1
ATOM 654 C C . CYS A 1 83 ? -31.458 27.808 -5.965 1.00 83.06 83 CYS A C 1
ATOM 656 O O . CYS A 1 83 ? -31.294 27.591 -7.161 1.00 83.06 83 CYS A O 1
ATOM 658 N N . SER A 1 84 ? -31.649 26.816 -5.089 1.00 74.19 84 SER A N 1
ATOM 659 C CA . SER A 1 84 ? -31.662 25.377 -5.398 1.00 74.19 84 SER A CA 1
ATOM 660 C C . SER A 1 84 ? -30.383 24.826 -6.044 1.00 74.19 84 SER A C 1
ATOM 662 O O . SER A 1 84 ? -30.367 23.674 -6.469 1.00 74.19 84 SER A O 1
ATOM 664 N N . GLN A 1 85 ? -29.292 25.601 -6.099 1.00 78.12 85 GLN A N 1
ATOM 665 C CA . GLN A 1 85 ? -28.028 25.113 -6.644 1.00 78.12 85 GLN A CA 1
ATOM 666 C C . GLN A 1 85 ? -27.290 24.253 -5.613 1.00 78.12 85 GLN A C 1
ATOM 668 O O . GLN A 1 85 ? -27.279 24.539 -4.413 1.00 78.12 85 GLN A O 1
ATOM 673 N N . THR A 1 86 ? -26.686 23.180 -6.103 1.00 78.56 86 THR A N 1
ATOM 674 C CA . THR A 1 86 ? -26.044 22.143 -5.300 1.00 78.56 86 THR A CA 1
ATOM 675 C C . THR A 1 86 ? -24.559 22.456 -5.110 1.00 78.56 86 THR A C 1
ATOM 677 O O . THR A 1 86 ? -23.854 22.707 -6.088 1.00 78.56 86 THR A O 1
ATOM 680 N N . PHE A 1 87 ? -24.072 22.448 -3.867 1.00 79.94 87 PHE A N 1
ATOM 681 C CA . PHE A 1 87 ? -22.682 22.766 -3.514 1.00 79.94 87 PHE A CA 1
ATOM 682 C C . PHE A 1 87 ? -22.087 21.717 -2.571 1.00 79.94 87 PHE A C 1
ATOM 684 O O . PHE A 1 87 ? -22.802 21.074 -1.806 1.00 79.94 87 PHE A O 1
ATOM 691 N N . ALA A 1 88 ? -20.758 21.585 -2.571 1.00 83.19 88 ALA A N 1
ATOM 692 C CA . ALA A 1 88 ? -20.049 20.880 -1.503 1.00 83.19 88 ALA A CA 1
ATOM 693 C C . ALA A 1 88 ? -20.289 21.581 -0.146 1.00 83.19 88 ALA A C 1
ATOM 695 O O . ALA A 1 88 ? -20.426 22.811 -0.130 1.00 83.19 88 ALA A O 1
ATOM 696 N N . PRO A 1 89 ? -20.291 20.847 0.984 1.00 80.00 89 PRO A N 1
ATOM 697 C CA . PRO A 1 89 ? -20.614 21.402 2.304 1.00 80.00 89 PRO A CA 1
ATOM 698 C C . PRO A 1 89 ? -19.696 22.565 2.708 1.00 80.00 89 PRO A C 1
ATOM 700 O O . PRO A 1 89 ? -20.141 23.488 3.377 1.00 80.00 89 PRO A O 1
ATOM 703 N N . ASP A 1 90 ? -18.451 22.567 2.229 1.00 82.50 90 ASP A N 1
ATOM 704 C CA . ASP A 1 90 ? -17.477 23.644 2.442 1.00 82.50 90 ASP A CA 1
ATOM 705 C C . ASP A 1 90 ? -17.816 24.943 1.676 1.00 82.50 90 ASP A C 1
ATOM 707 O O . ASP A 1 90 ? -17.617 26.053 2.168 1.00 82.50 90 ASP A O 1
ATOM 711 N N . ARG A 1 91 ? 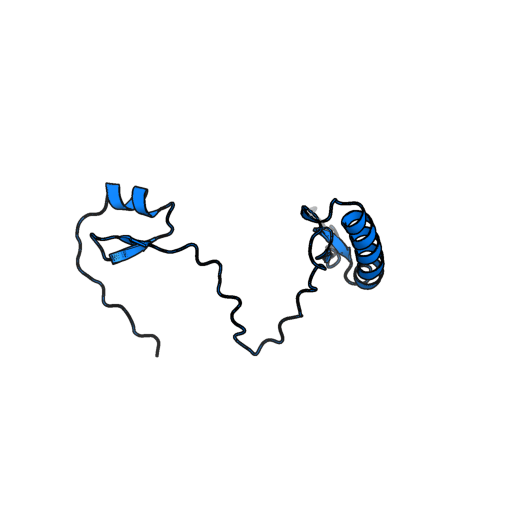-18.398 24.828 0.474 1.00 81.00 91 ARG A N 1
ATOM 712 C CA . ARG A 1 91 ? -18.666 25.978 -0.410 1.00 81.00 91 ARG A CA 1
ATOM 713 C C . ARG A 1 91 ? -20.052 26.587 -0.220 1.00 81.00 91 ARG A C 1
ATOM 715 O O . ARG A 1 91 ? -20.247 27.758 -0.553 1.00 81.00 91 ARG A O 1
ATOM 722 N N . LEU A 1 92 ? -21.006 25.830 0.324 1.00 84.06 92 LEU A N 1
ATOM 723 C CA . LEU A 1 92 ? -22.373 26.307 0.548 1.00 84.06 92 LEU A CA 1
ATOM 724 C C . LEU A 1 92 ? -22.443 27.558 1.456 1.00 84.06 92 LEU A C 1
ATOM 726 O O . LEU A 1 92 ? -23.109 28.513 1.055 1.00 84.06 92 LEU A O 1
ATOM 730 N N . PRO A 1 93 ? -21.744 27.639 2.609 1.00 82.50 93 PRO A N 1
ATOM 731 C CA . PRO A 1 93 ? -21.811 28.807 3.498 1.00 82.50 93 PRO A CA 1
ATOM 732 C C . PRO A 1 93 ? -21.196 30.067 2.874 1.00 82.50 93 PRO A C 1
ATOM 734 O O . PRO A 1 93 ? -21.577 31.195 3.189 1.00 82.50 93 PRO A O 1
ATOM 737 N N . VAL A 1 94 ? -20.218 29.896 1.978 1.00 86.44 94 VAL A N 1
ATOM 738 C CA . VAL A 1 94 ? -19.623 30.999 1.207 1.00 86.44 94 VAL A CA 1
ATOM 739 C C . VAL A 1 94 ? -20.630 31.523 0.186 1.00 86.44 94 VAL A C 1
ATOM 741 O O . VAL A 1 94 ? -20.845 32.728 0.100 1.00 86.44 94 VAL A O 1
ATOM 744 N N . HIS A 1 95 ? -21.300 30.624 -0.537 1.00 85.88 95 HIS A N 1
ATOM 745 C CA . HIS A 1 95 ? -22.349 30.985 -1.486 1.00 85.88 95 HIS A CA 1
ATOM 746 C C . HIS A 1 95 ? -23.556 31.651 -0.804 1.00 85.88 95 HIS A C 1
ATOM 748 O O . HIS A 1 95 ? -24.033 32.678 -1.282 1.00 85.88 95 HIS A O 1
ATOM 754 N N . GLN A 1 96 ? -24.031 31.111 0.324 1.00 82.31 96 GLN A N 1
ATOM 755 C CA . GLN A 1 96 ? -25.204 31.624 1.045 1.00 82.31 96 GLN A CA 1
ATOM 756 C C . GLN A 1 96 ? -25.063 33.098 1.440 1.00 82.31 96 GLN A C 1
ATOM 758 O O . GLN A 1 96 ? -26.047 33.829 1.369 1.00 82.31 96 GLN A O 1
ATOM 763 N N . ARG A 1 97 ? -23.847 33.555 1.771 1.00 82.50 97 ARG A N 1
ATOM 764 C CA . ARG A 1 97 ? -23.565 34.961 2.113 1.00 82.50 97 ARG A CA 1
ATOM 765 C C . ARG A 1 97 ? -23.858 35.948 0.980 1.00 82.50 97 ARG A C 1
ATOM 767 O O . ARG A 1 97 ? -24.213 37.088 1.256 1.00 82.50 97 ARG A O 1
ATOM 774 N N . SER A 1 98 ? -23.743 35.511 -0.273 1.00 80.44 98 SER A N 1
ATOM 775 C CA . SER A 1 98 ? -23.912 36.362 -1.461 1.00 80.44 98 SER A CA 1
ATOM 776 C C . SER A 1 98 ? -25.080 35.930 -2.349 1.00 80.44 98 SER A C 1
ATOM 778 O O . SER A 1 98 ? -25.282 36.492 -3.428 1.00 80.44 98 SER A O 1
ATOM 780 N N . CYS A 1 99 ? -25.842 34.918 -1.931 1.00 82.44 99 CYS A N 1
ATOM 781 C CA . CYS A 1 99 ? -26.899 34.329 -2.736 1.00 82.44 99 CYS A CA 1
ATOM 782 C C . CYS A 1 99 ? -28.073 35.306 -2.892 1.00 82.44 99 CYS A C 1
ATOM 784 O O . CYS A 1 99 ? -28.911 35.453 -2.002 1.00 82.44 99 CYS A O 1
ATOM 786 N N . LYS A 1 100 ? -28.167 35.941 -4.061 1.00 73.81 100 LYS A N 1
ATOM 787 C CA . LYS A 1 100 ? -29.328 36.734 -4.476 1.00 73.81 100 LYS A CA 1
ATOM 788 C C . LYS A 1 100 ? -30.386 35.777 -5.028 1.00 73.81 100 LYS A C 1
ATOM 790 O O . LYS A 1 100 ? -30.073 34.985 -5.913 1.00 73.81 100 LYS A O 1
ATOM 795 N N . LYS A 1 101 ? -31.610 35.816 -4.484 1.00 64.88 101 LYS A N 1
ATOM 796 C CA . LYS A 1 101 ? -32.748 34.999 -4.946 1.00 64.88 101 LYS A CA 1
ATOM 797 C C . LYS A 1 101 ? -32.876 35.144 -6.462 1.00 64.88 101 LYS A C 1
ATOM 799 O O . LYS A 1 101 ? -33.149 36.242 -6.939 1.00 64.88 101 LYS A O 1
ATOM 804 N N . ASN A 1 102 ? -32.662 34.069 -7.210 1.00 54.62 102 ASN A N 1
ATOM 805 C CA . ASN A 1 102 ? -32.993 34.057 -8.625 1.00 54.62 102 ASN A CA 1
ATOM 806 C C . ASN A 1 102 ? -33.497 32.671 -9.038 1.00 54.62 102 ASN A C 1
ATOM 808 O O . ASN A 1 102 ? -33.021 31.656 -8.534 1.00 54.62 102 ASN A O 1
ATOM 812 N N . ALA A 1 103 ? -34.520 32.706 -9.887 1.00 47.44 103 ALA A N 1
ATOM 813 C CA . ALA A 1 103 ? -35.501 31.681 -10.235 1.00 47.44 103 ALA A CA 1
ATOM 814 C C . ALA A 1 103 ? -34.948 30.274 -10.571 1.00 47.44 103 ALA A C 1
ATOM 816 O O . ALA A 1 103 ? -33.801 30.143 -11.007 1.00 47.44 103 ALA A O 1
ATOM 817 N N . PRO A 1 104 ? -35.772 29.214 -10.417 1.00 43.06 104 PRO A N 1
ATOM 818 C CA . PRO A 1 104 ? -35.355 27.835 -10.653 1.00 43.06 104 PRO A CA 1
ATOM 819 C C . PRO A 1 104 ? -34.972 27.630 -12.121 1.00 43.06 104 PRO A C 1
ATOM 821 O O . PRO A 1 104 ? -35.783 27.856 -13.019 1.00 43.06 104 PRO A O 1
ATOM 824 N N . ARG A 1 105 ? -33.755 27.142 -12.384 1.00 46.38 105 ARG A N 1
ATOM 825 C CA . ARG A 1 105 ? -33.486 26.466 -13.657 1.00 46.38 105 ARG A CA 1
ATOM 826 C C . ARG A 1 105 ? -33.833 24.995 -13.494 1.00 46.38 105 ARG A C 1
ATOM 828 O O . ARG A 1 105 ? -33.167 24.263 -12.771 1.00 46.38 105 ARG A O 1
ATOM 835 N N . ILE A 1 106 ? -34.931 24.651 -14.158 1.00 46.66 106 ILE A N 1
ATOM 836 C CA . ILE A 1 106 ? -35.468 23.323 -14.438 1.00 46.66 106 ILE A CA 1
ATOM 837 C C . ILE A 1 106 ? -34.334 22.305 -14.588 1.00 46.66 106 ILE A C 1
ATOM 839 O O . ILE A 1 106 ? -33.452 22.448 -15.436 1.00 46.66 106 ILE A O 1
ATOM 843 N N . SER A 1 107 ? -34.365 21.289 -13.735 1.00 47.38 107 SER A N 1
ATOM 844 C CA . SER A 1 107 ? -33.559 20.086 -13.858 1.00 47.38 107 SER A CA 1
ATOM 845 C C . SER A 1 107 ? -34.071 19.198 -14.995 1.00 47.38 107 SER A C 1
ATOM 847 O O . SER A 1 107 ? -35.272 19.139 -15.243 1.00 47.38 107 SER A O 1
ATOM 849 N N . CYS A 1 108 ? -33.140 18.429 -15.562 1.00 44.50 108 CYS A N 1
ATOM 850 C CA . CYS A 1 108 ? -33.350 17.218 -16.362 1.00 44.50 108 CYS A CA 1
ATOM 851 C C . CYS A 1 108 ? -33.750 17.408 -17.835 1.00 44.50 108 CYS A C 1
ATOM 853 O O . CYS A 1 108 ? -34.924 17.465 -18.178 1.00 44.50 108 CYS A O 1
ATOM 855 N N . LEU A 1 109 ? -32.746 17.334 -18.714 1.00 40.31 109 LEU A N 1
ATOM 856 C CA . LEU A 1 109 ? -32.853 16.571 -19.959 1.00 40.31 109 LEU A CA 1
ATOM 857 C C . LEU A 1 109 ? -31.459 16.001 -20.283 1.00 40.31 109 LEU A C 1
ATOM 859 O O . LEU A 1 109 ? -30.586 16.712 -20.774 1.00 40.31 109 LEU A O 1
ATOM 863 N N . ILE A 1 110 ? -31.223 14.740 -19.924 1.00 38.94 110 ILE A N 1
ATOM 864 C CA . ILE A 1 110 ? -30.210 13.901 -20.580 1.00 38.94 110 ILE A CA 1
ATOM 865 C C . ILE A 1 110 ? -31.031 12.933 -21.453 1.00 38.94 110 ILE A C 1
ATOM 867 O O . ILE A 1 110 ? -32.019 12.417 -20.924 1.00 38.94 110 ILE A O 1
ATOM 871 N N . PRO A 1 111 ? -30.718 12.792 -22.758 1.00 54.59 111 PRO A N 1
ATOM 872 C CA . PRO A 1 111 ? -31.524 12.039 -23.725 1.00 54.59 111 PRO A CA 1
ATOM 873 C C . PRO A 1 111 ? -31.640 10.546 -23.407 1.00 54.59 111 PRO A C 1
ATOM 875 O O . PRO A 1 111 ? -30.712 10.000 -22.766 1.00 54.59 111 PRO A O 1
#

Solvent-accessible surface area (backbone atoms only — not comparable to full-atom values): 7587 Å² total; per-residue (Å²): 140,87,80,84,85,76,77,84,72,76,78,78,67,67,42,67,39,91,86,77,71,46,81,30,41,69,81,49,38,75,66,43,51,62,60,50,50,54,53,49,51,55,56,36,67,74,37,59,82,92,70,43,71,77,82,80,76,78,82,73,81,75,68,91,85,64,94,68,87,74,67,72,89,67,62,69,62,44,61,39,95,65,51,66,50,73,28,47,71,82,51,38,67,62,46,60,77,72,64,70,79,51,80,82,78,84,79,86,86,78,136

Foldseek 3Di:
DDDDDPDPPPDADWDAQQQPRDIDGPVCNVVVNVVSQVVLVVVLVPDDPVRRDDRRDDPDPPPPDDPDPPPPPPQPWDAAPQARDTHHPVCNVVCNVVPDRDDYDDDDDDD